Protein AF-A0A7I7RA48-F1 (afdb_monomer)

Nearest PDB structures (foldseek):
  4a54-assembly1_A  TM=6.705E-01  e=3.051E-01  Schizosaccharomyces pombe
  8h43-assembly3_C  TM=4.854E-01  e=3.407E-01  Homo sapiens
  8h43-assembly1_A  TM=4.816E-01  e=3.407E-01  Homo sapiens
  2m0o-assembly1_A  TM=4.742E-01  e=3.407E-01  Homo sapiens
  4a53-assembly1_A  TM=5.700E-01  e=7.380E-01  Schizosaccharomyces pombe

Solvent-accessible surface area (backbone atoms only — not comparable to full-atom values): 3638 Å² total; per-residue (Å²): 125,65,21,34,37,39,42,33,32,70,88,70,53,74,47,79,46,50,32,47,82,45,80,43,91,88,63,31,46,33,39,47,24,83,91,81,45,76,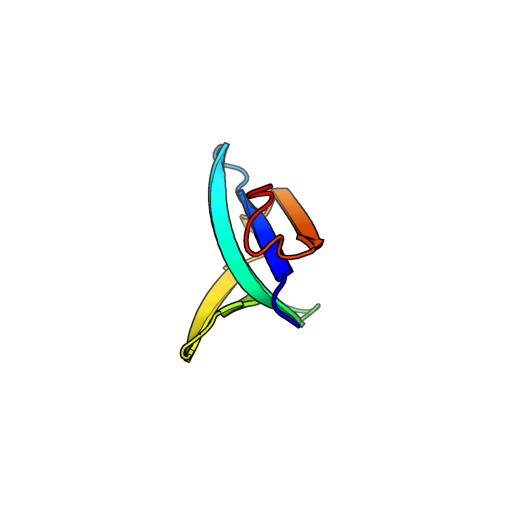48,80,40,52,55,92,47,49,65,51,70,49,81,41,80,49,72,87,64,91,82,123

InterPro domains:
  IPR056973 Phage L5 gene 47 protein-like [PF23887] (1-57)

Foldseek 3Di:
DWKWKWWAWPVGDIDIAIADWDDPVVFFIWGQGPPGDIDTGGPVGTPDMDIGHPPPDPPD

Mean predicted aligned error: 6.4 Å

Sequence (60 aa):
MHQTITVVLRDGRKIIAHGDVIHDEANSLIVSGDPGTYMNFNWDFVAYYVVSPYEENADV

Radius of gyration: 12.05 Å; Cα contacts (8 Å, |Δi|>4): 113; chains: 1; bounding box: 27×33×27 Å

pLDDT: mean 82.41, std 13.7, range [43.53, 95.69]

Organism: NCBI:txid1118379

Secondary structure (DSSP, 8-state):
--EEEEEEETTS-EEEEEEEEEEETTTEEEEEETTTEEEEEETTTEEEEEEEE--S----

Structure (mmCIF, N/CA/C/O backbone):
data_AF-A0A7I7RA48-F1
#
_entry.id   AF-A0A7I7RA48-F1
#
loop_
_atom_site.group_PDB
_atom_site.id
_atom_site.type_symbol
_atom_site.label_atom_id
_atom_site.label_alt_id
_atom_site.label_comp_id
_atom_site.label_asym_id
_atom_site.label_entity_id
_atom_site.label_seq_id
_atom_site.pdbx_PDB_ins_code
_atom_site.Cartn_x
_atom_site.Cartn_y
_atom_site.Cartn_z
_atom_site.occupancy
_atom_site.B_iso_or_equiv
_atom_site.auth_seq_id
_atom_site.auth_comp_id
_atom_site.auth_asym_id
_atom_site.auth_atom_id
_atom_site.pdbx_PDB_model_num
ATOM 1 N N . MET A 1 1 ? 9.190 4.793 -13.354 1.00 58.06 1 MET A N 1
ATOM 2 C CA . MET A 1 1 ? 9.124 6.169 -12.814 1.00 58.06 1 MET A CA 1
ATOM 3 C C . MET A 1 1 ? 9.039 5.995 -11.318 1.00 58.06 1 MET A C 1
ATOM 5 O O . MET A 1 1 ? 8.159 5.262 -10.905 1.00 58.06 1 MET A O 1
ATOM 9 N N . HIS A 1 2 ? 9.953 6.543 -10.522 1.00 71.50 2 HIS A N 1
ATOM 10 C CA . HIS A 1 2 ? 9.794 6.435 -9.071 1.00 71.50 2 HIS A CA 1
ATOM 11 C C . HIS A 1 2 ? 8.600 7.303 -8.639 1.00 71.50 2 HIS A C 1
ATOM 13 O O . HIS A 1 2 ? 8.363 8.361 -9.226 1.00 71.50 2 HIS A O 1
ATOM 19 N N . GLN A 1 3 ? 7.819 6.853 -7.660 1.00 86.81 3 GLN A N 1
ATOM 20 C CA . GLN A 1 3 ? 6.755 7.635 -7.022 1.00 86.81 3 GLN A CA 1
ATOM 21 C C . GLN A 1 3 ? 6.971 7.609 -5.514 1.00 86.81 3 GLN A C 1
ATOM 23 O O . GLN A 1 3 ? 7.491 6.627 -4.983 1.00 86.81 3 GLN A O 1
ATOM 28 N N . THR A 1 4 ? 6.561 8.664 -4.816 1.00 89.44 4 THR A N 1
ATOM 29 C CA . THR A 1 4 ? 6.518 8.661 -3.353 1.00 89.44 4 THR A CA 1
ATOM 30 C C . THR A 1 4 ? 5.141 8.202 -2.906 1.00 89.44 4 THR A C 1
ATOM 32 O O . THR A 1 4 ? 4.120 8.801 -3.242 1.00 89.44 4 THR A O 1
ATOM 35 N N . ILE A 1 5 ? 5.116 7.134 -2.122 1.00 91.19 5 ILE A N 1
ATOM 36 C CA . ILE A 1 5 ? 3.913 6.484 -1.627 1.00 91.19 5 ILE A CA 1
ATOM 37 C C . ILE A 1 5 ? 3.864 6.697 -0.123 1.00 91.19 5 ILE A C 1
ATOM 39 O O . ILE A 1 5 ? 4.732 6.249 0.624 1.00 91.19 5 ILE A O 1
ATOM 43 N N . THR A 1 6 ? 2.833 7.399 0.327 1.00 93.06 6 THR A N 1
ATOM 44 C CA . THR A 1 6 ? 2.539 7.587 1.744 1.00 93.06 6 THR A CA 1
ATOM 45 C C . THR A 1 6 ? 1.361 6.707 2.122 1.00 93.06 6 TH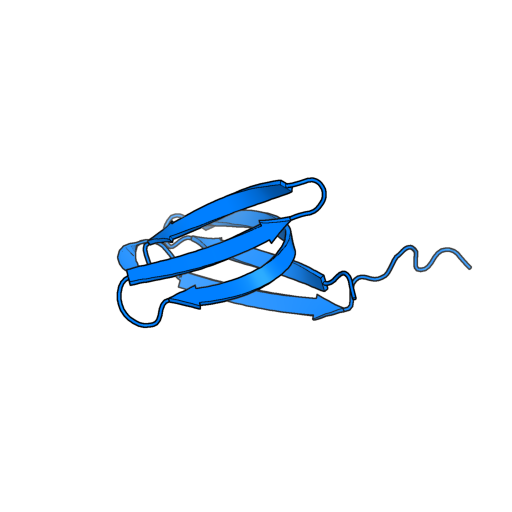R A C 1
ATOM 47 O O . THR A 1 6 ? 0.259 6.925 1.630 1.00 93.06 6 THR A O 1
ATOM 50 N N . VAL A 1 7 ? 1.568 5.764 3.036 1.00 93.25 7 VAL A N 1
ATOM 51 C CA . VAL A 1 7 ? 0.512 4.930 3.620 1.00 93.25 7 VAL A CA 1
ATOM 52 C C . VAL A 1 7 ? 0.224 5.421 5.034 1.00 93.25 7 VAL A C 1
ATOM 54 O O . VAL A 1 7 ? 1.133 5.525 5.862 1.00 93.25 7 VAL A O 1
ATOM 57 N N . VAL A 1 8 ? -1.040 5.730 5.316 1.00 95.69 8 VAL A N 1
ATOM 58 C CA . VAL A 1 8 ? -1.510 6.107 6.652 1.00 95.69 8 VAL A CA 1
ATOM 59 C C . VAL A 1 8 ? -2.344 4.969 7.214 1.00 95.69 8 VAL A C 1
ATOM 61 O O . VAL A 1 8 ? -3.347 4.559 6.625 1.00 95.69 8 VAL A O 1
ATOM 64 N N . LEU A 1 9 ? -1.911 4.449 8.359 1.00 95.12 9 LEU A N 1
ATOM 65 C CA . LEU A 1 9 ? -2.588 3.372 9.065 1.00 95.12 9 LEU A CA 1
ATOM 66 C C . LEU A 1 9 ? -3.657 3.929 10.011 1.00 95.12 9 LEU A C 1
ATOM 68 O O . LEU A 1 9 ? -3.566 5.060 10.490 1.00 95.12 9 LEU A O 1
ATOM 72 N N . ARG A 1 10 ? -4.670 3.116 10.323 1.00 95.50 10 ARG A N 1
ATOM 73 C CA . ARG A 1 10 ? -5.773 3.486 11.231 1.00 95.50 10 ARG A 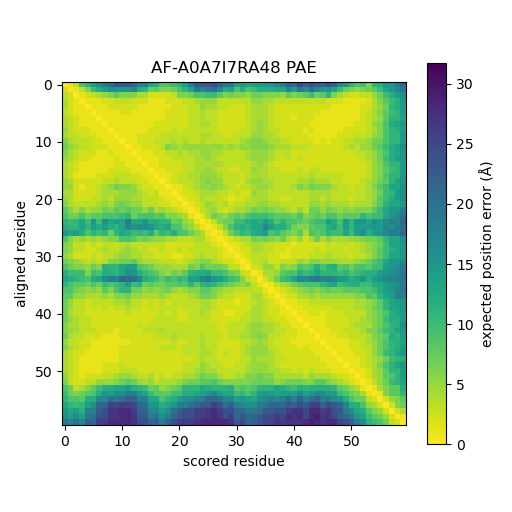CA 1
ATOM 74 C C . ARG A 1 10 ? -5.326 3.805 12.656 1.00 95.50 10 ARG A C 1
ATOM 76 O O . ARG A 1 10 ? -6.042 4.496 13.369 1.00 95.50 10 ARG A O 1
ATOM 83 N N . ASP A 1 11 ? -4.158 3.316 13.064 1.00 95.56 11 ASP A N 1
ATOM 84 C CA . ASP A 1 11 ? -3.547 3.627 14.360 1.00 95.56 11 ASP A CA 1
ATOM 85 C C . ASP A 1 11 ? -2.758 4.949 14.368 1.00 95.56 11 ASP A C 1
ATOM 87 O O . ASP A 1 11 ? -2.161 5.312 15.380 1.00 95.56 11 ASP A O 1
ATOM 91 N N . GLY A 1 12 ? -2.757 5.680 13.250 1.00 93.19 12 GLY A N 1
ATOM 92 C CA . GLY A 1 12 ? -2.086 6.967 13.100 1.00 93.19 12 GLY A CA 1
ATOM 93 C C . GLY A 1 12 ? -0.630 6.875 12.646 1.00 93.19 12 GLY A C 1
ATOM 94 O O . GLY A 1 12 ? -0.013 7.914 12.402 1.00 93.19 12 GLY A O 1
ATOM 95 N N . ARG A 1 13 ? -0.057 5.673 12.490 1.00 95.38 13 ARG A N 1
ATOM 96 C CA . ARG 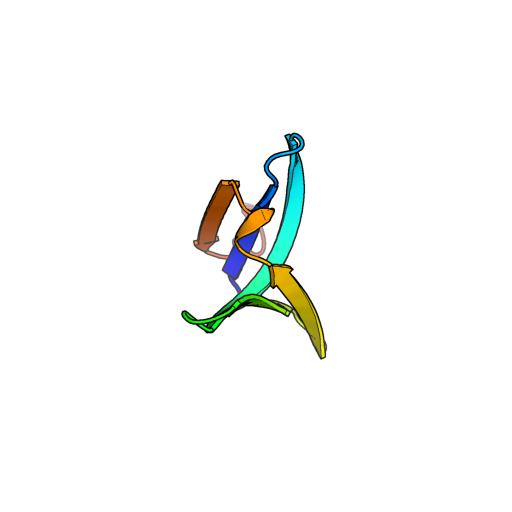A 1 13 ? 1.290 5.529 11.923 1.00 95.38 13 ARG A CA 1
ATOM 97 C C . ARG A 1 13 ? 1.302 5.917 10.446 1.00 95.38 13 ARG A C 1
ATOM 99 O O . ARG A 1 13 ? 0.390 5.595 9.685 1.00 95.38 13 ARG A O 1
ATOM 106 N N . LYS A 1 14 ? 2.389 6.572 10.040 1.00 94.19 14 LYS A N 1
ATOM 107 C CA . LYS A 1 14 ? 2.661 6.980 8.661 1.00 94.19 14 LYS A CA 1
ATOM 108 C C . LYS A 1 14 ? 3.891 6.240 8.149 1.00 94.19 14 LYS A C 1
ATOM 110 O O . LYS A 1 14 ? 4.934 6.267 8.798 1.00 94.19 14 LYS A O 1
ATOM 115 N N . ILE A 1 15 ? 3.769 5.614 6.985 1.00 90.88 15 ILE A N 1
ATOM 116 C CA . ILE A 1 15 ? 4.854 4.904 6.305 1.00 90.88 15 ILE A CA 1
ATOM 117 C C . ILE A 1 15 ? 5.067 5.575 4.952 1.00 90.88 15 ILE A C 1
ATOM 119 O O . ILE A 1 15 ? 4.105 5.830 4.232 1.00 90.88 15 ILE A O 1
ATOM 123 N N . ILE A 1 16 ? 6.318 5.902 4.636 1.00 89.50 16 ILE A N 1
ATOM 124 C CA . ILE A 1 16 ? 6.703 6.543 3.377 1.00 89.50 16 ILE A CA 1
ATOM 125 C C . ILE A 1 16 ? 7.648 5.599 2.649 1.00 89.50 16 ILE A C 1
ATOM 127 O O . ILE A 1 16 ? 8.591 5.081 3.246 1.00 89.50 16 ILE A O 1
ATOM 131 N N . ALA A 1 17 ? 7.370 5.373 1.376 1.00 86.25 17 ALA A N 1
ATOM 132 C CA . ALA A 1 17 ? 8.106 4.462 0.523 1.00 86.25 17 ALA A CA 1
ATOM 133 C C . ALA A 1 17 ? 8.257 5.052 -0.874 1.00 86.25 17 ALA A C 1
ATOM 135 O O . ALA A 1 17 ? 7.400 5.815 -1.313 1.00 86.25 17 ALA A O 1
ATOM 136 N N . HIS A 1 18 ? 9.326 4.690 -1.575 1.00 86.75 18 HIS A N 1
ATOM 137 C CA . HIS A 1 18 ? 9.515 5.065 -2.973 1.00 86.75 18 HIS A CA 1
ATOM 138 C C . HIS A 1 18 ? 9.372 3.827 -3.837 1.00 86.75 18 HIS A C 1
ATOM 140 O O . HIS A 1 18 ? 10.003 2.817 -3.532 1.00 86.75 18 HIS A O 1
ATOM 146 N N . GLY A 1 19 ? 8.555 3.897 -4.883 1.00 87.88 19 GLY A N 1
ATOM 147 C CA . GLY A 1 19 ? 8.319 2.757 -5.756 1.00 87.88 19 GLY A CA 1
ATOM 148 C C . GLY A 1 19 ? 6.982 2.819 -6.470 1.00 87.88 19 GLY A C 1
ATOM 149 O O . GLY A 1 19 ? 6.465 3.905 -6.721 1.00 87.88 19 GLY A O 1
ATOM 150 N N . ASP A 1 20 ? 6.434 1.643 -6.757 1.00 86.94 20 ASP A N 1
ATOM 151 C CA . ASP A 1 20 ? 5.148 1.472 -7.427 1.00 86.94 20 ASP A CA 1
ATOM 152 C C . ASP A 1 20 ? 4.103 0.872 -6.476 1.00 86.94 20 ASP A C 1
ATOM 154 O O . ASP A 1 20 ? 4.414 0.076 -5.580 1.00 86.94 20 ASP A O 1
ATOM 158 N N . VAL A 1 21 ? 2.842 1.258 -6.682 1.00 87.81 21 VAL A N 1
ATOM 159 C CA . VAL A 1 21 ? 1.691 0.661 -5.999 1.00 87.81 21 VAL A CA 1
ATOM 160 C C . VAL A 1 21 ? 1.114 -0.452 -6.860 1.00 87.81 21 VAL A C 1
ATOM 162 O O . VAL A 1 21 ? 0.751 -0.235 -8.016 1.00 87.81 21 VAL A O 1
ATOM 165 N N . ILE A 1 22 ? 0.965 -1.630 -6.265 1.00 86.94 22 ILE A N 1
ATOM 166 C CA . ILE A 1 22 ? 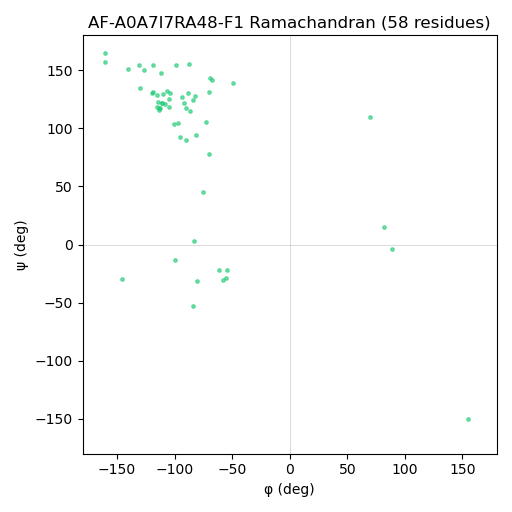0.256 -2.765 -6.848 1.00 86.94 22 ILE A CA 1
ATOM 167 C C . ILE A 1 22 ? -0.986 -3.007 -5.989 1.00 86.94 22 ILE A C 1
ATOM 169 O O . ILE A 1 22 ? -0.891 -3.304 -4.796 1.00 86.94 22 ILE A O 1
ATOM 173 N N . HIS A 1 23 ? -2.163 -2.866 -6.595 1.00 77.06 23 HIS A N 1
ATOM 174 C CA . HIS A 1 23 ? -3.422 -3.192 -5.935 1.00 77.06 23 HIS A CA 1
ATOM 175 C C . HIS A 1 23 ? -3.744 -4.670 -6.123 1.00 77.06 23 HIS A C 1
ATOM 177 O O . HIS A 1 23 ? -4.014 -5.107 -7.240 1.00 77.06 23 HIS A O 1
ATOM 183 N N . ASP A 1 24 ? -3.763 -5.418 -5.021 1.00 80.31 24 ASP A N 1
ATOM 184 C CA . ASP A 1 24 ? -4.549 -6.642 -4.933 1.00 80.31 24 ASP A CA 1
ATOM 185 C C . ASP A 1 24 ? -5.887 -6.273 -4.284 1.00 80.31 24 ASP A C 1
ATOM 187 O O . ASP A 1 24 ? -6.017 -6.210 -3.057 1.00 80.31 24 ASP A O 1
ATOM 191 N N . GLU A 1 25 ? -6.876 -5.962 -5.128 1.00 65.44 25 GLU A N 1
ATOM 192 C CA . GLU A 1 25 ? -8.206 -5.499 -4.708 1.00 65.44 25 GLU A CA 1
ATOM 193 C C . GLU A 1 25 ? -8.894 -6.457 -3.728 1.00 65.44 25 GLU A C 1
ATOM 195 O O . GLU A 1 25 ? -9.776 -6.040 -2.980 1.00 65.44 25 GLU A O 1
ATOM 200 N N . ALA A 1 26 ? -8.488 -7.728 -3.700 1.00 69.50 26 ALA A N 1
ATOM 201 C CA . ALA A 1 26 ? -9.084 -8.713 -2.819 1.00 69.50 26 ALA A CA 1
ATOM 202 C C . ALA A 1 26 ? -8.554 -8.642 -1.378 1.00 69.50 26 ALA A C 1
ATOM 204 O O . ALA A 1 26 ? -9.306 -8.970 -0.463 1.00 69.50 26 ALA A O 1
ATOM 205 N N . ASN A 1 27 ? -7.290 -8.254 -1.148 1.00 74.31 27 ASN A N 1
ATOM 206 C CA . ASN A 1 27 ? -6.647 -8.523 0.149 1.00 74.31 27 ASN A CA 1
ATOM 207 C C . ASN A 1 27 ? -5.658 -7.462 0.645 1.00 74.31 27 ASN A C 1
ATOM 209 O O . ASN A 1 27 ? -5.499 -7.322 1.863 1.00 74.31 27 ASN A O 1
ATOM 213 N N . SER A 1 28 ? -4.972 -6.725 -0.234 1.00 86.88 28 SER A N 1
ATOM 214 C CA . SER A 1 28 ? -3.884 -5.860 0.227 1.00 86.88 28 SER A CA 1
ATOM 215 C C . SER A 1 28 ? -3.455 -4.738 -0.715 1.00 86.88 28 SER A C 1
ATOM 217 O O . SER A 1 28 ? -3.595 -4.785 -1.937 1.00 86.88 28 SER A O 1
ATOM 219 N N . LEU A 1 29 ? -2.850 -3.722 -0.102 1.00 86.88 29 LEU A N 1
ATOM 220 C CA . LEU A 1 29 ? -2.029 -2.723 -0.766 1.00 86.88 29 LEU A CA 1
ATOM 221 C C . LEU A 1 29 ? -0.578 -3.212 -0.766 1.00 86.88 29 LEU A C 1
ATOM 223 O O . LEU A 1 29 ? 0.029 -3.362 0.298 1.00 86.88 29 LEU A O 1
ATOM 227 N N . ILE A 1 30 ? -0.011 -3.437 -1.949 1.00 87.81 30 ILE A N 1
ATOM 228 C CA . ILE A 1 30 ? 1.394 -3.810 -2.102 1.00 87.81 30 ILE A CA 1
ATOM 229 C C . ILE A 1 30 ? 2.171 -2.592 -2.594 1.00 87.81 30 ILE A C 1
ATOM 231 O O . ILE A 1 30 ? 1.790 -1.943 -3.566 1.00 87.81 30 ILE A O 1
ATOM 235 N N . VAL A 1 31 ? 3.280 -2.295 -1.924 1.00 87.44 31 VAL A N 1
ATOM 236 C CA . VAL A 1 31 ? 4.243 -1.280 -2.350 1.00 87.44 31 VAL A CA 1
ATOM 237 C C . VAL A 1 31 ? 5.544 -1.980 -2.713 1.00 87.44 31 VAL A C 1
ATOM 239 O O . VAL A 1 31 ? 6.176 -2.584 -1.842 1.00 87.44 31 VAL A O 1
ATOM 242 N N . SER A 1 32 ? 5.935 -1.912 -3.986 1.00 85.44 32 SER A N 1
ATOM 243 C CA . SER A 1 32 ? 7.218 -2.422 -4.474 1.00 85.44 32 SER A CA 1
ATOM 244 C C . SER A 1 32 ? 8.220 -1.277 -4.561 1.00 85.44 32 SER A C 1
ATOM 246 O O . SER A 1 32 ? 8.122 -0.441 -5.458 1.00 85.44 32 SER A O 1
ATOM 248 N N . GLY A 1 33 ? 9.153 -1.224 -3.613 1.00 77.25 33 GLY A N 1
ATOM 249 C CA . GLY A 1 33 ? 10.215 -0.227 -3.553 1.00 77.25 33 GLY A CA 1
ATOM 250 C C . GLY A 1 33 ? 11.555 -0.701 -4.107 1.00 77.25 33 GLY A C 1
ATOM 251 O O . GLY A 1 33 ? 11.861 -1.896 -4.120 1.00 77.25 33 GLY A O 1
ATOM 252 N N . ASP A 1 34 ? 12.363 0.258 -4.551 1.00 67.19 34 ASP A N 1
ATOM 253 C CA . ASP A 1 34 ? 13.692 0.025 -5.125 1.00 67.19 34 ASP A CA 1
ATOM 254 C C . ASP A 1 34 ? 14.773 0.016 -4.011 1.00 67.19 34 ASP A C 1
ATOM 256 O O . ASP A 1 34 ? 14.766 0.923 -3.171 1.00 67.19 34 ASP A O 1
ATOM 260 N N . PRO A 1 35 ? 15.682 -0.987 -3.934 1.00 59.41 35 PRO A N 1
ATOM 261 C CA . PRO A 1 35 ? 15.808 -2.168 -4.785 1.00 59.41 35 PRO A CA 1
ATOM 262 C C . PRO A 1 35 ? 15.223 -3.427 -4.138 1.00 59.41 35 PRO A C 1
ATOM 264 O O . PRO A 1 35 ? 15.833 -4.055 -3.274 1.00 59.41 35 PRO A O 1
ATOM 267 N N . GLY A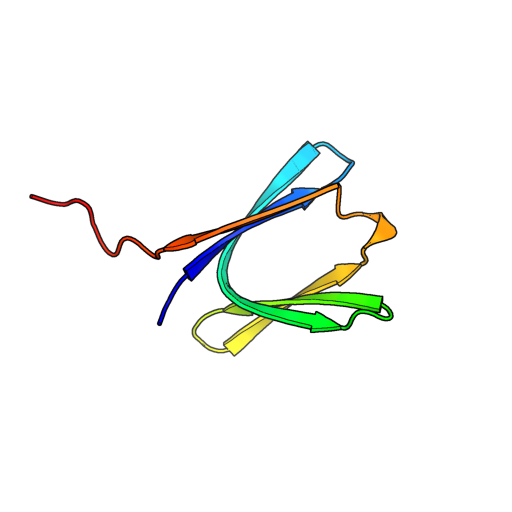 1 36 ? 14.035 -3.830 -4.597 1.00 68.19 36 GLY A N 1
ATOM 268 C CA . GLY A 1 36 ? 13.437 -5.142 -4.324 1.00 68.19 36 GLY A CA 1
ATOM 269 C C . GLY A 1 36 ? 12.717 -5.285 -2.982 1.00 68.19 36 GLY A C 1
ATOM 270 O O . GLY A 1 36 ? 12.428 -6.408 -2.565 1.00 68.19 36 GLY A O 1
ATOM 271 N N . THR A 1 37 ? 12.415 -4.181 -2.297 1.00 78.19 37 THR A N 1
ATOM 272 C CA . THR A 1 37 ? 11.642 -4.227 -1.049 1.00 78.19 37 THR A CA 1
ATOM 273 C C . THR A 1 37 ? 10.155 -4.300 -1.367 1.00 78.19 37 THR A C 1
ATOM 275 O O . THR A 1 37 ? 9.635 -3.447 -2.074 1.00 78.19 37 THR A O 1
ATOM 278 N N . TYR A 1 38 ? 9.448 -5.275 -0.801 1.00 85.56 38 TYR A N 1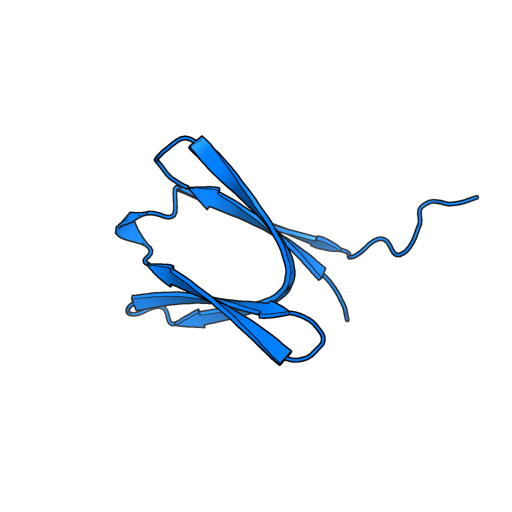
ATOM 279 C CA . TYR A 1 38 ? 7.994 -5.371 -0.914 1.00 85.56 38 TYR A CA 1
ATOM 280 C C . TYR A 1 38 ? 7.366 -5.166 0.456 1.00 85.56 38 TYR A C 1
ATOM 282 O O . TYR A 1 38 ? 7.663 -5.898 1.400 1.00 85.56 38 TYR A O 1
ATOM 290 N N . MET A 1 39 ? 6.480 -4.182 0.562 1.00 88.31 39 MET A N 1
ATOM 291 C CA . MET A 1 39 ? 5.625 -4.011 1.730 1.00 88.31 39 MET A CA 1
ATOM 292 C C . MET A 1 39 ? 4.208 -4.418 1.364 1.00 88.31 39 MET A C 1
ATOM 294 O O . MET A 1 39 ? 3.6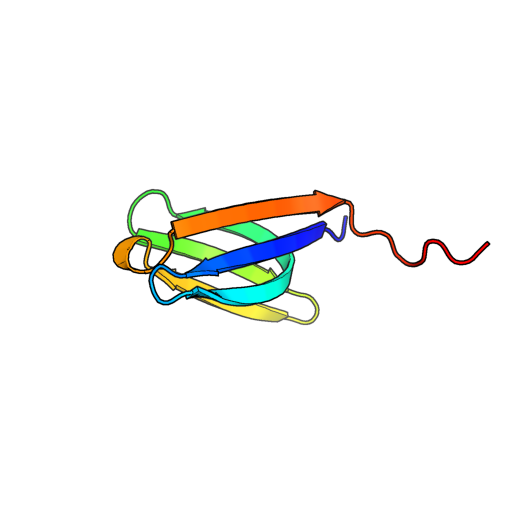84 -3.998 0.338 1.00 88.31 39 MET A O 1
ATOM 298 N N . ASN A 1 40 ? 3.597 -5.237 2.213 1.00 90.88 40 ASN A N 1
ATOM 299 C CA . ASN A 1 40 ? 2.222 -5.685 2.067 1.00 90.88 40 ASN A CA 1
ATOM 300 C C . ASN A 1 40 ? 1.410 -5.138 3.246 1.00 90.88 40 ASN A C 1
ATOM 302 O O . ASN A 1 40 ? 1.708 -5.444 4.403 1.00 90.88 40 ASN A O 1
ATOM 306 N N . PHE A 1 41 ? 0.405 -4.320 2.946 1.00 90.19 41 PHE A N 1
ATOM 307 C CA . PHE A 1 41 ? -0.512 -3.751 3.922 1.00 90.19 41 PHE A CA 1
ATOM 308 C C . PHE A 1 41 ? -1.902 -4.354 3.742 1.00 90.19 41 PHE A C 1
ATOM 310 O O . PHE A 1 41 ? -2.517 -4.213 2.689 1.00 90.19 41 PHE A O 1
ATOM 317 N N . ASN A 1 42 ? -2.430 -4.978 4.793 1.00 90.88 42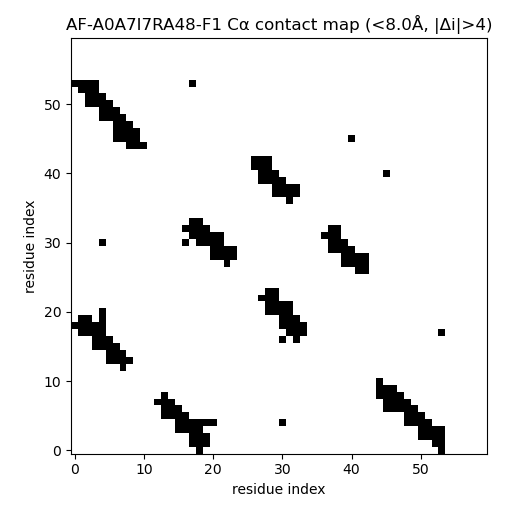 ASN A N 1
ATOM 318 C CA . ASN A 1 42 ? -3.827 -5.400 4.819 1.00 90.88 42 ASN A CA 1
ATOM 319 C C . ASN A 1 42 ? -4.739 -4.157 4.911 1.00 90.88 42 ASN A C 1
ATOM 321 O O . ASN A 1 42 ? -4.520 -3.283 5.758 1.00 90.88 42 ASN A O 1
ATOM 325 N N . TRP A 1 43 ? -5.758 -4.096 4.047 1.00 89.62 43 TRP A N 1
ATOM 326 C CA . TRP A 1 43 ? -6.725 -2.996 3.959 1.00 89.62 43 TRP A CA 1
ATOM 327 C C . TRP A 1 43 ? -7.445 -2.682 5.275 1.00 89.62 43 TRP A C 1
ATOM 329 O O . TRP A 1 43 ? -7.767 -1.520 5.525 1.00 89.62 43 TRP A O 1
ATOM 339 N N . ASP A 1 44 ? -7.621 -3.666 6.157 1.00 92.62 44 ASP A N 1
ATOM 340 C CA . ASP A 1 44 ? -8.212 -3.476 7.484 1.00 92.62 44 ASP A CA 1
ATOM 341 C C . ASP A 1 44 ? -7.427 -2.459 8.320 1.00 92.62 44 ASP A C 1
ATOM 343 O O . ASP A 1 44 ? -8.009 -1.730 9.124 1.00 92.62 44 ASP A O 1
ATOM 347 N N . PHE A 1 45 ? -6.114 -2.353 8.101 1.00 93.12 45 PHE A N 1
ATOM 348 C CA . PHE A 1 45 ? -5.241 -1.432 8.828 1.00 93.12 45 PHE A CA 1
ATOM 349 C C . PHE A 1 45 ? -4.933 -0.148 8.063 1.00 93.12 45 PHE A C 1
ATOM 351 O O . PHE A 1 45 ? -4.448 0.805 8.675 1.00 93.12 45 PHE A O 1
ATOM 358 N N . VAL A 1 46 ? -5.225 -0.085 6.764 1.00 92.94 46 VAL A N 1
ATOM 359 C CA . VAL A 1 46 ? -4.998 1.106 5.940 1.00 92.94 46 VAL A CA 1
ATOM 360 C C . VAL A 1 46 ? -6.180 2.060 6.106 1.00 92.94 46 VAL A C 1
ATOM 362 O O . VAL A 1 46 ? -7.335 1.695 5.895 1.00 92.94 46 VAL A O 1
ATOM 365 N N . ALA A 1 47 ? -5.898 3.300 6.503 1.00 95.06 47 ALA A N 1
ATOM 366 C CA . ALA A 1 47 ? -6.896 4.366 6.515 1.00 95.06 47 ALA A CA 1
ATOM 367 C C . ALA A 1 47 ? -7.004 5.004 5.125 1.00 95.06 47 ALA A C 1
ATOM 369 O O . ALA A 1 47 ? -8.092 5.098 4.565 1.00 95.06 47 ALA A O 1
ATOM 370 N N . TYR A 1 48 ? -5.866 5.424 4.571 1.00 93.38 48 TYR A N 1
ATOM 371 C CA . TYR A 1 48 ? -5.736 5.909 3.200 1.00 93.38 48 TYR A CA 1
ATOM 372 C C . TYR A 1 48 ? -4.269 5.849 2.761 1.00 93.38 48 TYR A C 1
ATOM 374 O O . TYR A 1 48 ? -3.359 5.742 3.588 1.00 93.38 48 TYR A O 1
ATOM 382 N N . TYR A 1 49 ? -4.035 5.950 1.457 1.00 92.88 49 TYR A N 1
ATOM 383 C CA . TYR A 1 49 ? -2.703 6.136 0.894 1.00 92.88 49 TYR A CA 1
ATOM 384 C C . TYR A 1 49 ? -2.719 7.287 -0.114 1.00 92.88 49 TYR A C 1
ATOM 386 O O . TYR A 1 49 ? -3.762 7.631 -0.671 1.00 92.88 49 TYR A O 1
ATOM 394 N N . VAL A 1 50 ? -1.562 7.908 -0.315 1.00 93.19 50 VAL A N 1
ATOM 395 C CA . VAL A 1 50 ? -1.355 8.988 -1.282 1.00 93.19 50 VAL A CA 1
ATOM 396 C C . VAL A 1 50 ? -0.140 8.647 -2.121 1.00 93.19 50 VAL A C 1
ATOM 398 O O . VAL A 1 50 ? 0.894 8.245 -1.586 1.00 93.19 50 VAL A O 1
ATOM 401 N N . VAL A 1 51 ? -0.278 8.835 -3.427 1.00 91.31 51 VAL A N 1
ATOM 402 C CA . VAL A 1 51 ? 0.798 8.693 -4.401 1.00 91.31 51 VAL A CA 1
ATOM 403 C C . VAL A 1 51 ? 1.118 10.079 -4.936 1.00 91.31 51 VAL A C 1
ATOM 405 O O . VAL A 1 51 ? 0.236 10.759 -5.461 1.00 91.31 51 VAL A O 1
ATOM 408 N N . SER A 1 52 ? 2.366 10.506 -4.788 1.00 89.19 52 SER A N 1
ATOM 409 C CA . SER A 1 52 ? 2.873 11.738 -5.382 1.00 89.19 52 SER A CA 1
ATOM 410 C C . SER A 1 52 ? 4.019 11.424 -6.341 1.00 89.19 52 SER A C 1
ATOM 412 O O . SER A 1 52 ? 4.698 10.405 -6.174 1.00 89.19 52 SER A O 1
ATOM 414 N N . PRO A 1 53 ? 4.269 12.286 -7.342 1.00 85.12 53 PRO A N 1
ATOM 415 C CA . PRO A 1 53 ? 5.482 12.196 -8.143 1.00 85.12 53 PRO A CA 1
ATOM 416 C C . PRO A 1 53 ? 6.707 12.095 -7.228 1.00 85.12 53 PRO A C 1
ATOM 418 O O . PRO A 1 53 ? 6.756 12.751 -6.184 1.00 85.12 53 PRO A O 1
ATOM 421 N N . TYR A 1 54 ? 7.670 11.248 -7.590 1.00 73.00 54 TYR A N 1
ATOM 422 C CA . TYR A 1 54 ? 8.966 11.268 -6.926 1.00 73.00 54 TYR A CA 1
ATOM 423 C C . TYR A 1 54 ? 9.706 12.513 -7.392 1.00 73.00 54 TYR A C 1
ATOM 425 O O . TYR A 1 54 ? 10.158 12.589 -8.534 1.00 73.00 54 TYR A O 1
ATOM 433 N N . GLU A 1 55 ? 9.780 13.508 -6.519 1.00 66.69 55 GLU A N 1
ATOM 434 C CA . GLU A 1 55 ? 10.676 14.636 -6.712 1.00 66.69 55 GLU A CA 1
ATOM 435 C C . GLU A 1 55 ? 12.061 14.197 -6.246 1.00 66.69 55 GLU A C 1
ATOM 437 O O . GLU A 1 55 ? 12.391 14.242 -5.060 1.00 66.69 55 GLU A O 1
ATOM 442 N N . GLU A 1 56 ? 12.864 13.716 -7.194 1.00 60.19 56 GLU A N 1
ATOM 443 C CA . GLU A 1 56 ? 14.302 13.544 -7.009 1.00 60.19 56 GLU A CA 1
ATOM 444 C C . GLU A 1 56 ? 14.929 14.944 -6.949 1.00 60.19 56 GLU A C 1
ATOM 446 O O . GLU A 1 56 ? 15.460 15.454 -7.927 1.00 60.19 56 GLU A O 1
ATOM 451 N N . ASN A 1 57 ? 14.793 15.581 -5.786 1.00 50.56 57 ASN A N 1
ATOM 452 C CA . ASN A 1 57 ? 15.292 16.911 -5.447 1.00 50.56 57 ASN A CA 1
ATOM 453 C C . ASN A 1 57 ? 14.589 18.084 -6.161 1.00 50.56 57 ASN A C 1
ATOM 455 O O . ASN A 1 57 ? 14.850 18.402 -7.318 1.00 50.56 57 ASN A O 1
ATOM 459 N N . ALA A 1 58 ? 13.817 18.852 -5.390 1.00 46.28 58 ALA A N 1
ATOM 460 C CA . ALA A 1 58 ? 13.641 20.287 -5.611 1.00 46.28 58 ALA A CA 1
ATOM 461 C C . ALA A 1 58 ? 14.898 21.068 -5.152 1.00 46.28 58 ALA A C 1
ATOM 463 O O . ALA A 1 58 ? 14.780 22.075 -4.458 1.00 46.28 58 ALA A O 1
ATOM 464 N N . ASP A 1 59 ? 16.097 20.585 -5.501 1.00 47.62 59 ASP A N 1
ATOM 465 C CA . ASP A 1 59 ? 17.348 21.322 -5.304 1.00 47.62 59 ASP A CA 1
ATOM 466 C C . ASP A 1 59 ? 17.621 22.151 -6.565 1.00 47.62 59 ASP A C 1
ATOM 468 O O . ASP A 1 59 ? 18.269 21.693 -7.512 1.00 47.62 59 ASP A O 1
ATOM 472 N N . VAL A 1 60 ? 17.099 23.380 -6.572 1.00 43.53 60 VAL A N 1
ATOM 473 C CA . VAL A 1 60 ? 17.610 24.489 -7.394 1.00 43.53 60 VAL A CA 1
ATOM 474 C C . VAL A 1 60 ? 17.884 25.678 -6.488 1.00 43.53 60 VAL A C 1
ATOM 476 O O . VAL A 1 60 ? 16.973 26.033 -5.706 1.00 43.53 60 VAL A O 1
#